Protein AF-A0A3M7Q029-F1 (afdb_monomer)

Nearest PDB structures (foldseek):
  8k1j-assembly1_A  TM=8.462E-01  e=6.837E-03  Homo sapiens
  6rv4-assembly2_D  TM=7.354E-01  e=5.190E-03  Homo sapiens
  9g9x-assembly1_B  TM=8.221E-01  e=2.176E-02  Homo sapiens
  6rv2-assembly1_B  TM=6.866E-01  e=6.837E-03  Homo sapiens
  6rv3-assembly2_C  TM=7.819E-01  e=2.059E-02  Homo sapiens

Solvent-accessible surface area (backbone atoms only — not comparable to full-atom values): 8512 Å² total; per-residue (Å²): 134,87,77,55,68,67,57,54,52,48,53,53,52,51,52,29,53,51,41,2,53,52,38,22,74,73,71,70,42,52,52,66,58,22,28,48,45,40,48,36,51,73,70,65,68,57,83,70,85,72,61,81,62,72,63,90,84,57,60,73,74,59,36,53,53,48,41,53,52,48,51,56,50,50,55,53,50,52,51,52,48,52,54,43,51,55,52,49,54,54,51,50,53,54,51,51,50,57,49,37,51,74,67,67,77,58,94,60,98,76,77,69,80,73,72,92,67,82,46,76,39,90,89,75,82,46,87,52,83,73,77,85,78,76,89,77,77,82,126

InterPro domains:
  IPR003280 Two pore domain potassium channel [PTHR11003] (2-104)
  IPR013099 Potassium channel domain [PF07885] (11-92)

Secondary structure (DSSP, 8-state):
----HHHHHHHHHHHHHHHHHHHHHHH---HHHHHHHHHHHHTT----SS-TT--TTS-HHHHHHHHHHHHHHHHHHHHHHHHHHHHHHHHHHHHHHHHHHHTT----TT--------EE-TTT-SEE-PPPP-TT---

Radius of gyration: 21.32 Å; Cα contacts (8 Å, |Δi|>4): 88; chains: 1; bounding box: 53×26×64 Å

Organism: Brachionus plicatilis (NCBI:txid10195)

pLDDT: mean 75.61, std 18.08, range [38.34, 94.5]

Structure (mmCIF, N/CA/C/O backbone):
data_AF-A0A3M7Q029-F1
#
_entry.id   AF-A0A3M7Q029-F1
#
loop_
_atom_site.group_PDB
_atom_site.id
_atom_site.type_symbol
_atom_site.label_atom_id
_atom_site.label_alt_id
_atom_site.label_comp_id
_atom_site.label_asym_id
_atom_site.label_entity_id
_atom_site.label_seq_id
_atom_site.pdbx_PDB_ins_code
_atom_site.Cartn_x
_atom_site.Cartn_y
_atom_site.Cartn_z
_atom_site.occupancy
_atom_site.B_iso_or_equiv
_atom_site.auth_seq_id
_atom_site.auth_comp_id
_atom_site.auth_asym_id
_atom_site.auth_atom_id
_atom_site.pdbx_PDB_model_num
ATOM 1 N N . ILE A 1 1 ? -10.195 8.661 21.734 1.00 47.81 1 ILE A N 1
ATOM 2 C CA . ILE A 1 1 ? -10.189 9.238 20.371 1.00 47.81 1 ILE A CA 1
ATOM 3 C C . ILE A 1 1 ? -10.501 8.080 19.441 1.00 47.81 1 ILE A C 1
ATOM 5 O O . ILE A 1 1 ? -9.690 7.170 19.361 1.00 47.81 1 ILE A O 1
ATOM 9 N N . THR A 1 2 ? -11.703 8.024 18.874 1.00 56.25 2 THR A N 1
ATOM 10 C CA . THR A 1 2 ? -12.090 6.937 17.964 1.00 56.25 2 THR A CA 1
ATOM 11 C C . THR A 1 2 ? -11.479 7.263 16.613 1.00 56.25 2 THR A C 1
ATOM 13 O O . THR A 1 2 ? -11.914 8.221 15.979 1.00 56.25 2 THR A O 1
ATOM 16 N N .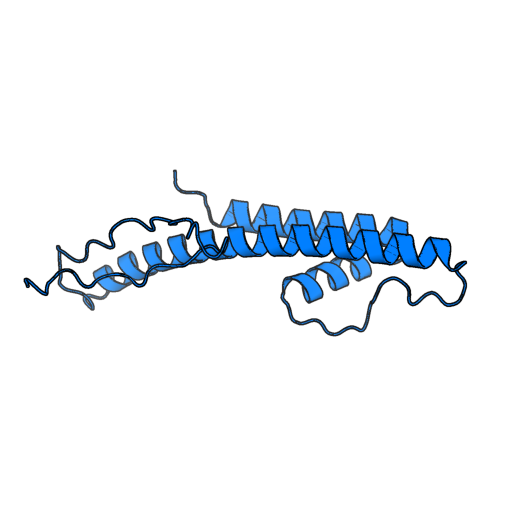 VAL A 1 3 ? -10.425 6.553 16.213 1.00 72.62 3 VAL A N 1
ATOM 17 C CA . VAL A 1 3 ? -9.847 6.733 14.879 1.00 72.62 3 VAL A CA 1
ATOM 18 C C . VAL A 1 3 ? -10.745 5.959 13.919 1.00 72.62 3 VAL A C 1
ATOM 20 O O . VAL A 1 3 ? -10.785 4.732 13.990 1.00 72.62 3 VAL A O 1
ATOM 23 N N . PRO A 1 4 ? -11.531 6.629 13.062 1.00 81.44 4 PRO A N 1
ATOM 24 C CA . PRO A 1 4 ? -12.421 5.920 12.164 1.00 81.44 4 PRO A CA 1
ATOM 25 C C . PRO A 1 4 ? -11.603 5.056 11.199 1.00 81.44 4 PRO A C 1
ATOM 27 O O . PRO A 1 4 ? -10.659 5.533 10.573 1.00 81.44 4 PRO A O 1
ATOM 30 N N . ILE A 1 5 ? -12.036 3.805 11.030 1.00 83.50 5 ILE A N 1
ATOM 31 C CA . ILE A 1 5 ? -11.532 2.814 10.055 1.00 83.50 5 ILE A CA 1
ATOM 32 C C . ILE A 1 5 ? -11.312 3.434 8.664 1.00 83.50 5 ILE A C 1
ATOM 34 O O . ILE A 1 5 ? -10.370 3.086 7.952 1.00 83.50 5 ILE A O 1
ATOM 38 N N . SER A 1 6 ? -12.151 4.404 8.296 1.00 88.31 6 SER A N 1
ATOM 39 C CA . SER A 1 6 ? -12.029 5.153 7.047 1.00 88.31 6 SER A CA 1
ATOM 40 C C . SER A 1 6 ? -10.673 5.849 6.881 1.00 88.31 6 SER A C 1
ATOM 42 O O . SER A 1 6 ? -10.152 5.861 5.773 1.00 88.31 6 SER A O 1
ATOM 44 N N . ILE A 1 7 ? -10.085 6.413 7.944 1.00 90.19 7 ILE A N 1
ATOM 45 C CA . ILE A 1 7 ? -8.792 7.115 7.862 1.00 90.19 7 ILE A CA 1
ATOM 46 C C . ILE A 1 7 ? -7.667 6.118 7.599 1.00 90.19 7 ILE A C 1
ATOM 48 O O . ILE A 1 7 ? -6.862 6.327 6.700 1.00 90.19 7 ILE A O 1
ATOM 52 N N . THR A 1 8 ? -7.632 5.008 8.334 1.00 89.25 8 THR A N 1
ATOM 53 C CA . THR A 1 8 ? -6.635 3.945 8.130 1.00 89.25 8 THR A CA 1
ATOM 54 C C . THR A 1 8 ? -6.710 3.339 6.729 1.00 89.25 8 THR A C 1
ATOM 56 O O . THR A 1 8 ? -5.675 3.103 6.114 1.00 89.25 8 THR A O 1
ATOM 59 N N . LEU A 1 9 ? -7.918 3.153 6.180 1.00 90.38 9 LEU A N 1
ATOM 60 C CA . LEU A 1 9 ? -8.091 2.698 4.797 1.00 90.38 9 LEU A CA 1
ATOM 61 C C . LEU A 1 9 ? -7.591 3.738 3.790 1.00 90.38 9 LEU A C 1
ATOM 63 O O . LEU A 1 9 ? -6.935 3.380 2.816 1.00 90.38 9 LEU A O 1
ATOM 67 N N . PHE A 1 10 ? -7.854 5.020 4.041 1.00 93.12 10 PHE A N 1
ATOM 68 C CA . PHE A 1 10 ? -7.383 6.099 3.179 1.00 93.12 10 PHE A CA 1
ATOM 69 C C . PHE A 1 10 ? -5.851 6.204 3.171 1.00 93.12 10 PHE A C 1
ATOM 71 O O . PHE A 1 10 ? -5.260 6.363 2.108 1.00 93.12 10 PHE A O 1
ATOM 78 N N . VAL A 1 11 ? -5.205 6.048 4.332 1.00 92.94 11 VAL A N 1
ATOM 79 C CA . VAL A 1 11 ? -3.737 6.038 4.464 1.00 92.94 11 VAL A CA 1
ATOM 80 C C . VAL A 1 11 ? -3.113 4.849 3.731 1.00 92.94 11 VAL A C 1
ATOM 82 O O . VAL A 1 11 ? -2.131 5.026 3.017 1.00 92.94 11 VAL A O 1
ATOM 85 N N . LEU A 1 12 ? -3.685 3.645 3.850 1.00 92.56 12 LEU A N 1
ATOM 86 C CA . LEU A 1 12 ? -3.199 2.488 3.089 1.00 92.56 12 LEU A CA 1
ATOM 87 C C . LEU A 1 12 ? -3.388 2.681 1.582 1.00 92.56 12 LEU A C 1
ATOM 89 O O . LEU A 1 12 ? -2.482 2.393 0.804 1.00 92.56 12 LEU A O 1
ATOM 93 N N . SER A 1 13 ? -4.537 3.214 1.164 1.00 93.06 13 SER A N 1
ATOM 94 C CA . SER A 1 13 ? -4.807 3.474 -0.249 1.00 93.06 13 SER A CA 1
ATOM 95 C C . SER A 1 13 ? -3.851 4.516 -0.832 1.00 93.06 13 SER A C 1
ATOM 97 O O . SER A 1 13 ? -3.336 4.315 -1.929 1.00 93.06 13 SER A O 1
ATOM 99 N N . SER A 1 14 ? -3.589 5.618 -0.124 1.00 94.50 14 SER A N 1
ATOM 100 C CA . SER A 1 14 ? -2.648 6.639 -0.594 1.00 94.50 14 SER A CA 1
ATOM 101 C C . SER A 1 14 ? -1.214 6.115 -0.625 1.00 94.50 14 SER A C 1
ATOM 103 O O . SER A 1 14 ? -0.480 6.420 -1.561 1.00 94.50 14 SER A O 1
ATOM 105 N N . TYR A 1 15 ? -0.832 5.266 0.333 1.00 94.06 15 TYR A N 1
ATOM 106 C CA . TYR A 1 15 ? 0.478 4.624 0.364 1.00 94.06 15 TYR A CA 1
ATOM 107 C C . TYR A 1 15 ? 0.730 3.740 -0.869 1.00 94.06 15 TYR A C 1
ATOM 109 O O . TYR A 1 15 ? 1.799 3.831 -1.477 1.00 94.06 15 TYR A O 1
ATOM 117 N N . VAL A 1 16 ? -0.263 2.945 -1.287 1.00 93.62 16 VAL A N 1
ATOM 118 C CA . VAL A 1 16 ? -0.191 2.117 -2.507 1.00 93.62 16 VAL A CA 1
ATOM 119 C C . VAL A 1 16 ? -0.069 2.986 -3.764 1.00 93.62 16 VAL A C 1
ATOM 121 O O . VAL A 1 16 ? 0.766 2.710 -4.623 1.00 93.62 16 VAL A O 1
ATOM 124 N N . LEU A 1 17 ? -0.865 4.057 -3.866 1.00 93.88 17 LEU A N 1
ATOM 125 C CA . LEU A 1 17 ? -0.822 4.977 -5.011 1.00 93.88 17 LEU A CA 1
ATOM 126 C C . LEU A 1 17 ? 0.533 5.687 -5.129 1.00 93.88 17 LEU A C 1
ATOM 128 O O . LEU A 1 17 ? 1.080 5.796 -6.226 1.00 93.88 17 LEU A O 1
ATOM 132 N N . LEU A 1 18 ? 1.096 6.130 -4.000 1.00 93.88 18 LEU A N 1
ATOM 133 C CA . LEU A 1 18 ? 2.435 6.719 -3.948 1.00 93.88 18 LEU A CA 1
ATOM 134 C C . LEU A 1 18 ? 3.509 5.714 -4.373 1.00 93.88 18 LEU A C 1
ATOM 136 O O . LEU A 1 18 ? 4.401 6.073 -5.138 1.00 93.88 18 LEU A O 1
ATOM 140 N N . GLY A 1 19 ? 3.391 4.457 -3.938 1.00 91.25 19 GLY A N 1
ATOM 141 C CA . GLY A 1 19 ? 4.268 3.376 -4.382 1.00 91.25 19 GLY A CA 1
ATOM 142 C C . GLY A 1 19 ? 4.224 3.167 -5.890 1.00 91.25 19 GLY A C 1
ATOM 143 O O . GLY A 1 19 ? 5.270 3.112 -6.524 1.00 91.25 19 GLY A O 1
ATOM 144 N N . GLY A 1 20 ? 3.034 3.149 -6.492 1.00 91.44 20 GLY A N 1
ATOM 145 C CA . GLY A 1 20 ? 2.904 2.998 -7.942 1.00 91.44 20 GLY A CA 1
ATOM 146 C C . GLY A 1 20 ? 3.561 4.125 -8.743 1.00 91.44 20 GLY A C 1
ATOM 147 O O . GLY A 1 20 ? 4.189 3.867 -9.767 1.00 91.44 20 GLY A O 1
ATOM 148 N N . ILE A 1 21 ? 3.484 5.371 -8.262 1.00 91.12 21 ILE A N 1
ATOM 149 C CA . ILE A 1 21 ? 4.188 6.509 -8.880 1.00 91.12 21 ILE A CA 1
ATOM 150 C C . ILE A 1 21 ? 5.706 6.385 -8.686 1.00 91.12 21 ILE A C 1
ATOM 152 O O . ILE A 1 21 ? 6.465 6.656 -9.614 1.00 91.12 21 ILE A O 1
ATOM 156 N N . PHE A 1 22 ? 6.152 5.947 -7.509 1.00 90.25 22 PHE A N 1
ATOM 157 C CA . PHE A 1 22 ? 7.566 5.722 -7.215 1.00 90.25 22 PHE A CA 1
ATOM 158 C C . PHE A 1 22 ? 8.166 4.623 -8.111 1.00 90.25 22 PHE A C 1
ATOM 160 O O . PHE A 1 22 ? 9.198 4.838 -8.748 1.00 90.25 22 PHE A O 1
ATOM 167 N N . PHE A 1 23 ? 7.479 3.487 -8.258 1.00 86.62 23 PHE A N 1
ATOM 168 C CA . PHE A 1 23 ? 7.917 2.393 -9.130 1.00 86.62 23 PHE A CA 1
ATOM 169 C C . PHE A 1 23 ? 7.849 2.746 -10.616 1.00 86.62 23 PHE A C 1
ATOM 171 O O . PHE A 1 23 ? 8.742 2.342 -11.357 1.00 86.62 23 PHE A O 1
ATOM 178 N N . LYS A 1 24 ? 6.895 3.587 -11.043 1.00 86.81 24 LYS A N 1
ATOM 179 C CA . 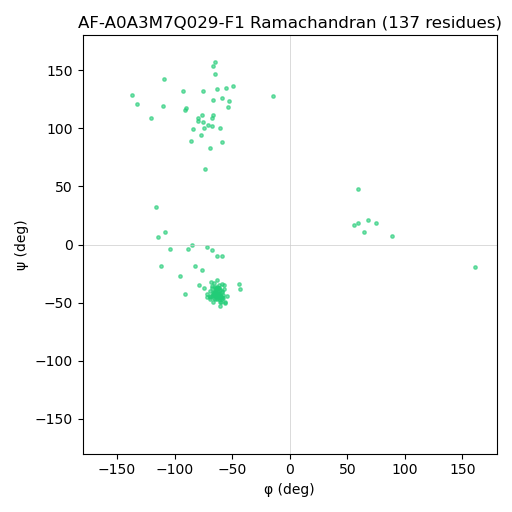LYS A 1 24 ? 6.897 4.162 -12.400 1.00 86.81 24 LYS A CA 1
ATOM 180 C C . LYS A 1 24 ? 8.218 4.870 -12.706 1.00 86.81 24 LYS A C 1
ATOM 182 O O . LYS A 1 24 ? 8.754 4.725 -13.796 1.00 86.81 24 LYS A O 1
ATOM 187 N N . THR A 1 25 ? 8.735 5.659 -11.762 1.00 83.25 25 THR A N 1
ATOM 188 C CA . THR A 1 25 ? 9.982 6.413 -11.977 1.00 83.25 25 THR A CA 1
ATOM 189 C C . THR A 1 25 ? 11.245 5.561 -11.888 1.00 83.25 25 THR A C 1
ATOM 191 O O . THR A 1 25 ? 12.264 5.966 -12.433 1.00 83.25 25 THR A O 1
ATOM 194 N N . LEU A 1 26 ? 11.193 4.407 -11.213 1.00 80.88 26 LEU A N 1
ATOM 195 C CA . LEU A 1 26 ? 12.349 3.522 -11.044 1.00 80.88 26 LEU A CA 1
ATOM 196 C C . LEU A 1 26 ? 12.473 2.464 -12.147 1.00 80.88 26 LEU A C 1
ATOM 198 O O . LEU A 1 26 ? 13.578 2.208 -12.609 1.00 80.88 26 LEU A O 1
ATOM 202 N N . GLU A 1 27 ? 11.368 1.836 -12.548 1.00 76.88 27 GLU A N 1
ATOM 203 C CA . GLU A 1 27 ? 11.360 0.679 -13.465 1.00 76.88 27 GLU A CA 1
ATOM 204 C C . GLU A 1 27 ? 10.680 0.974 -14.810 1.00 76.88 27 GLU A C 1
ATOM 206 O O . GLU A 1 27 ? 10.459 0.064 -15.602 1.00 76.88 27 GLU A O 1
ATOM 211 N N . GLU A 1 28 ? 10.296 2.231 -15.059 1.00 80.00 28 GLU A N 1
ATOM 212 C CA . GLU A 1 28 ? 9.503 2.647 -16.230 1.00 80.00 28 GLU A CA 1
ATOM 213 C C . GLU A 1 28 ? 8.167 1.892 -16.395 1.00 80.00 28 GLU A C 1
ATOM 215 O O . GLU A 1 28 ? 7.531 1.945 -17.448 1.00 80.00 28 GLU A O 1
ATOM 220 N N . TRP A 1 29 ? 7.691 1.225 -15.340 1.00 84.69 29 TRP A N 1
ATOM 221 C CA . TRP A 1 29 ? 6.391 0.558 -15.328 1.00 84.69 29 TRP A CA 1
ATOM 222 C C . TRP A 1 29 ? 5.246 1.557 -15.450 1.00 84.69 29 TRP A C 1
ATOM 224 O O . TRP A 1 29 ? 5.349 2.727 -15.076 1.00 84.69 29 TRP A O 1
ATOM 234 N N . THR A 1 30 ? 4.091 1.094 -15.913 1.00 89.50 30 THR A N 1
ATOM 235 C CA . THR A 1 30 ? 2.875 1.898 -15.829 1.00 89.50 30 THR A CA 1
ATOM 236 C C . THR A 1 30 ? 2.462 2.092 -14.365 1.00 89.50 30 THR A C 1
ATOM 238 O O . THR A 1 30 ? 2.726 1.264 -13.493 1.00 89.50 30 THR A O 1
ATOM 241 N N . VAL A 1 31 ? 1.756 3.191 -14.070 1.00 89.94 31 VAL A N 1
ATOM 242 C CA . VAL A 1 31 ? 1.253 3.457 -12.704 1.00 89.94 31 VAL A CA 1
ATOM 243 C C . VAL A 1 31 ? 0.362 2.312 -12.213 1.00 89.94 31 VAL A C 1
ATOM 245 O O . VAL A 1 31 ? 0.382 1.990 -11.029 1.00 89.94 31 VAL A O 1
ATOM 248 N N . ILE A 1 32 ? -0.400 1.688 -13.116 1.00 91.62 32 ILE A N 1
ATOM 249 C CA . ILE A 1 32 ? -1.273 0.555 -12.797 1.00 91.62 32 ILE A CA 1
ATOM 250 C C . ILE A 1 32 ? -0.446 -0.667 -12.377 1.00 91.62 32 ILE A C 1
ATOM 252 O O . ILE A 1 32 ? -0.766 -1.268 -11.354 1.00 91.62 32 ILE A O 1
ATOM 256 N N . GLU A 1 33 ? 0.619 -1.007 -13.107 1.00 90.94 33 GLU A N 1
ATOM 257 C CA . GLU A 1 33 ? 1.513 -2.127 -12.763 1.00 90.94 33 GLU A CA 1
ATOM 258 C C . GLU A 1 33 ? 2.219 -1.888 -11.425 1.00 90.94 33 GLU A C 1
ATOM 260 O O . GLU A 1 33 ? 2.249 -2.774 -10.572 1.00 90.94 33 GLU A O 1
ATOM 265 N N . GLY A 1 34 ? 2.697 -0.662 -11.181 1.00 90.38 34 GLY A N 1
ATOM 266 C CA . GLY A 1 34 ? 3.301 -0.295 -9.899 1.00 90.38 34 GLY A CA 1
ATOM 267 C C . GLY A 1 34 ? 2.315 -0.377 -8.725 1.00 90.38 34 GLY A C 1
ATOM 268 O O . GLY A 1 34 ? 2.651 -0.897 -7.662 1.00 90.38 34 GLY A O 1
ATOM 269 N N . VAL A 1 35 ? 1.075 0.094 -8.908 1.00 92.88 35 VAL A N 1
ATOM 270 C CA . VAL A 1 35 ? 0.001 -0.030 -7.902 1.00 92.88 35 VAL A CA 1
ATOM 271 C C . VAL A 1 35 ? -0.342 -1.496 -7.638 1.00 92.88 35 VAL A C 1
ATOM 273 O O . VAL A 1 35 ? -0.505 -1.885 -6.480 1.00 92.88 35 VAL A O 1
ATOM 276 N N . TYR A 1 36 ? -0.434 -2.307 -8.692 1.00 92.69 36 TYR A N 1
ATOM 277 C CA . TYR A 1 36 ? -0.691 -3.739 -8.595 1.00 92.69 36 TYR A CA 1
ATOM 278 C C . TYR A 1 36 ? 0.411 -4.449 -7.801 1.00 92.69 36 TYR A C 1
ATOM 280 O O . TYR A 1 36 ? 0.108 -5.138 -6.825 1.00 92.69 36 TYR A O 1
ATOM 288 N N . PHE A 1 37 ? 1.679 -4.196 -8.135 1.00 91.62 37 PHE A N 1
ATOM 289 C CA . PHE A 1 37 ? 2.828 -4.730 -7.409 1.00 91.62 37 PHE A CA 1
ATOM 290 C C . PHE A 1 37 ? 2.783 -4.366 -5.918 1.00 91.62 37 PHE A C 1
ATOM 292 O O . PHE A 1 37 ? 2.876 -5.244 -5.052 1.00 91.62 37 PHE A O 1
ATOM 299 N N . CYS A 1 38 ? 2.571 -3.083 -5.599 1.00 91.69 38 CYS A N 1
ATOM 300 C CA . CYS A 1 38 ? 2.459 -2.627 -4.216 1.00 91.69 38 CYS A CA 1
ATOM 301 C C . CYS A 1 38 ? 1.314 -3.326 -3.479 1.00 91.69 38 CYS A C 1
ATOM 303 O O . CYS A 1 38 ? 1.507 -3.804 -2.363 1.00 91.69 38 CYS A O 1
ATOM 305 N N . PHE A 1 39 ? 0.128 -3.415 -4.086 1.00 92.56 39 PHE A N 1
ATOM 306 C CA . PHE A 1 39 ? -1.037 -4.036 -3.461 1.00 92.56 39 PHE A CA 1
ATOM 307 C C . PHE A 1 39 ? -0.841 -5.537 -3.206 1.00 92.56 39 PHE A C 1
ATOM 309 O O . PHE A 1 39 ? -1.112 -6.005 -2.100 1.00 92.56 39 PHE A O 1
ATOM 316 N N . ILE A 1 40 ? -0.344 -6.295 -4.185 1.00 92.88 40 ILE A N 1
ATOM 317 C CA . ILE A 1 40 ? -0.097 -7.743 -4.066 1.00 92.88 40 ILE A CA 1
ATOM 318 C C . ILE A 1 40 ? 0.976 -8.045 -3.016 1.00 92.88 40 ILE A C 1
ATOM 320 O O . ILE A 1 40 ? 0.847 -9.007 -2.253 1.00 92.88 40 ILE A O 1
ATOM 324 N N . THR A 1 41 ? 2.004 -7.202 -2.924 1.00 92.06 41 THR A N 1
ATOM 325 C CA .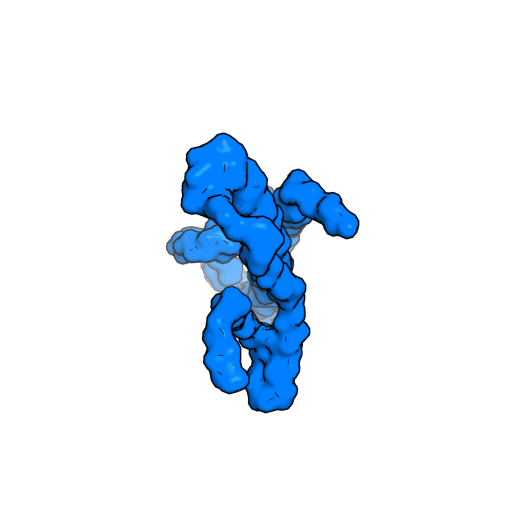 THR A 1 41 ? 3.069 -7.369 -1.930 1.00 92.06 41 THR A CA 1
ATOM 326 C C . THR A 1 41 ? 2.579 -7.037 -0.519 1.00 92.06 41 THR A C 1
ATOM 328 O O . THR A 1 41 ? 2.794 -7.805 0.416 1.00 92.06 41 THR A O 1
ATOM 331 N N . LEU A 1 42 ? 1.851 -5.929 -0.359 1.00 90.69 42 LEU A N 1
ATOM 332 C CA . LEU A 1 42 ? 1.287 -5.489 0.922 1.00 90.69 42 LEU A CA 1
ATOM 333 C C . LEU A 1 42 ? 0.182 -6.419 1.437 1.00 90.69 42 LEU A C 1
ATOM 335 O O . LEU A 1 42 ? 0.098 -6.693 2.631 1.00 90.69 42 LEU A O 1
ATOM 339 N N . SER A 1 43 ? -0.646 -6.955 0.543 1.00 90.94 43 SER A N 1
ATOM 340 C CA . SER A 1 43 ? -1.641 -7.980 0.884 1.00 90.94 43 SER A CA 1
ATOM 341 C C . SER A 1 43 ? -1.021 -9.349 1.179 1.00 90.94 43 SER A C 1
ATOM 343 O O . SER A 1 43 ? -1.745 -10.272 1.544 1.00 90.94 43 SER A O 1
ATOM 345 N N . THR A 1 44 ? 0.305 -9.489 1.063 1.00 91.75 44 THR A N 1
ATOM 346 C CA . THR A 1 44 ? 1.062 -10.738 1.246 1.00 91.75 44 THR A CA 1
ATOM 347 C C . THR A 1 44 ? 0.650 -11.866 0.295 1.00 91.75 44 THR A C 1
ATOM 349 O O . THR A 1 44 ? 0.972 -13.023 0.544 1.00 91.75 44 THR A O 1
ATOM 352 N N . ILE A 1 45 ? -0.035 -11.542 -0.812 1.00 94.38 45 ILE A N 1
ATOM 353 C CA . ILE A 1 45 ? -0.347 -12.510 -1.872 1.00 94.38 45 ILE A CA 1
ATOM 354 C C . ILE A 1 45 ? 0.951 -12.902 -2.592 1.00 94.38 45 ILE A C 1
ATOM 356 O O . ILE A 1 45 ? 1.188 -14.084 -2.811 1.00 94.38 45 ILE A O 1
ATOM 360 N N . GLY A 1 46 ? 1.800 -11.915 -2.917 1.00 89.12 46 GLY A N 1
ATOM 361 C CA . GLY A 1 46 ? 3.185 -12.141 -3.350 1.00 89.12 46 GLY A CA 1
ATOM 362 C C . GLY A 1 46 ? 3.354 -13.007 -4.603 1.00 89.12 46 GLY A C 1
ATOM 363 O O . GLY A 1 46 ? 4.176 -13.917 -4.593 1.00 89.12 46 GLY A O 1
ATOM 364 N N . LEU A 1 47 ? 2.599 -12.735 -5.675 1.00 88.75 47 LEU A N 1
ATOM 365 C CA . LEU A 1 47 ? 2.635 -13.533 -6.913 1.00 88.75 47 LEU A CA 1
ATOM 366 C C . LEU A 1 47 ? 4.025 -13.585 -7.574 1.00 88.75 47 LEU A C 1
ATOM 368 O O . LEU A 1 47 ? 4.380 -14.611 -8.148 1.00 88.75 47 LEU A O 1
ATOM 372 N N . GLY A 1 48 ? 4.806 -12.504 -7.474 1.00 85.38 48 GLY A N 1
ATOM 373 C CA . GLY A 1 48 ? 6.176 -12.440 -7.998 1.00 85.38 48 GLY A CA 1
ATOM 374 C C . GLY A 1 48 ? 6.274 -12.306 -9.522 1.00 85.38 48 GLY A C 1
ATOM 375 O O . GLY A 1 48 ? 7.326 -12.582 -10.087 1.00 85.38 48 GLY A O 1
ATOM 376 N N . ASP A 1 49 ? 5.194 -11.895 -10.185 1.00 86.38 49 ASP A N 1
ATOM 377 C CA . ASP A 1 49 ? 5.127 -11.611 -11.623 1.00 86.38 49 ASP A CA 1
ATOM 378 C C . ASP A 1 49 ? 5.808 -10.285 -11.998 1.00 86.38 49 ASP A C 1
ATOM 380 O O . ASP A 1 49 ? 6.488 -10.207 -13.019 1.00 86.38 49 ASP A O 1
ATOM 384 N N . TYR A 1 50 ? 5.682 -9.269 -11.143 1.00 85.00 50 TYR A N 1
ATOM 385 C CA . TYR A 1 50 ? 6.431 -8.016 -11.237 1.00 85.00 50 TYR A CA 1
ATOM 386 C C . TYR A 1 50 ? 7.432 -7.941 -10.087 1.00 85.00 50 TYR A C 1
ATOM 388 O O . TYR A 1 50 ? 7.044 -7.950 -8.919 1.00 85.00 50 TYR A O 1
ATOM 396 N N . VAL A 1 51 ? 8.725 -7.869 -10.407 1.00 84.31 51 VAL A N 1
ATOM 397 C CA . VAL A 1 51 ? 9.810 -7.737 -9.424 1.00 84.31 51 VAL A CA 1
ATOM 398 C C . VAL A 1 51 ? 10.817 -6.708 -9.943 1.00 84.31 51 VAL A C 1
ATOM 400 O O . VAL A 1 51 ? 11.246 -6.818 -11.095 1.00 84.31 51 VAL A O 1
ATOM 403 N N . PRO A 1 52 ? 11.186 -5.697 -9.135 1.00 80.06 52 PRO A N 1
ATOM 404 C CA . PRO A 1 52 ? 12.206 -4.737 -9.531 1.00 80.06 52 PRO A CA 1
ATOM 405 C C . PRO A 1 52 ? 13.570 -5.424 -9.680 1.00 80.06 52 PRO A C 1
ATOM 407 O O . PRO A 1 52 ? 13.873 -6.365 -8.950 1.00 80.06 52 PRO A O 1
ATOM 410 N N . GLY A 1 53 ? 14.392 -4.960 -10.617 1.00 74.75 53 GLY A N 1
ATOM 411 C CA . GLY A 1 53 ? 15.718 -5.510 -10.915 1.00 74.75 53 GLY A CA 1
ATOM 412 C C . GLY A 1 53 ? 15.745 -6.642 -11.949 1.00 74.75 53 GLY A C 1
ATOM 413 O O . GLY A 1 53 ? 16.801 -7.227 -12.164 1.00 74.75 53 GLY A O 1
ATOM 414 N N . ASN A 1 54 ? 14.623 -6.959 -12.611 1.00 69.00 54 ASN A N 1
ATOM 415 C CA . ASN A 1 54 ? 14.581 -7.962 -13.691 1.00 69.00 54 ASN A CA 1
ATOM 416 C C . ASN A 1 54 ? 14.961 -7.394 -15.081 1.00 69.00 54 ASN A C 1
ATOM 418 O O . ASN A 1 54 ? 14.951 -8.106 -16.086 1.00 69.00 54 ASN A O 1
ATOM 422 N N . SER A 1 55 ? 15.270 -6.101 -15.173 1.00 64.81 55 SER A N 1
ATOM 423 C CA . SER A 1 55 ? 15.693 -5.426 -16.401 1.00 64.81 55 SER A CA 1
ATOM 424 C C . SER A 1 55 ? 17.142 -5.815 -16.752 1.00 64.81 55 SER A C 1
ATOM 426 O O . SER A 1 55 ? 18.099 -5.281 -16.208 1.00 64.81 55 SER A O 1
ATOM 428 N N . ILE A 1 56 ? 17.300 -6.745 -17.705 1.00 57.81 56 ILE A N 1
ATOM 429 C CA . ILE A 1 56 ? 18.575 -7.358 -18.160 1.00 57.81 56 ILE A CA 1
ATOM 430 C C . ILE A 1 56 ? 19.609 -6.335 -18.702 1.00 57.81 56 ILE A C 1
ATOM 432 O O . ILE A 1 56 ? 20.769 -6.676 -18.920 1.00 57.81 56 ILE A O 1
ATOM 436 N N . ASN A 1 57 ? 19.217 -5.075 -18.906 1.00 58.94 57 ASN A N 1
ATOM 437 C CA . ASN A 1 57 ? 20.013 -4.072 -19.620 1.00 58.94 57 ASN A CA 1
ATOM 438 C C . ASN A 1 57 ? 20.695 -3.030 -18.716 1.00 58.94 57 ASN A C 1
ATOM 440 O O . ASN A 1 57 ? 21.430 -2.187 -19.234 1.00 58.94 57 ASN A O 1
ATOM 444 N N . ASP A 1 58 ? 20.463 -3.059 -17.402 1.00 59.41 58 ASP A N 1
ATOM 445 C CA . ASP A 1 58 ? 21.002 -2.051 -16.489 1.00 59.41 58 ASP A CA 1
ATOM 446 C C . ASP A 1 58 ? 22.342 -2.485 -15.887 1.00 59.41 58 ASP A C 1
ATOM 448 O O . ASP A 1 58 ? 22.509 -3.598 -15.397 1.00 59.41 58 ASP A O 1
ATOM 452 N N . SER A 1 59 ? 23.312 -1.569 -15.925 1.00 61.69 59 SER A N 1
ATOM 453 C CA . SER A 1 59 ? 24.604 -1.702 -15.240 1.00 61.69 59 SER A CA 1
ATOM 454 C C . SER A 1 59 ? 24.416 -2.114 -13.773 1.00 61.69 59 SER A C 1
ATOM 456 O O . SER A 1 59 ? 23.564 -1.543 -13.092 1.00 61.69 59 SER A O 1
ATOM 458 N N . ASP A 1 60 ? 25.228 -3.065 -13.287 1.00 68.06 60 ASP A N 1
ATOM 459 C CA . ASP A 1 60 ? 25.091 -3.716 -11.967 1.00 68.06 60 ASP A CA 1
ATOM 460 C C . ASP A 1 60 ? 24.763 -2.734 -10.820 1.00 68.06 60 ASP A C 1
ATOM 462 O O . ASP A 1 60 ? 23.923 -3.008 -9.967 1.00 68.06 60 ASP A O 1
ATOM 466 N N . THR A 1 61 ? 25.345 -1.530 -10.835 1.00 72.38 61 THR A N 1
ATOM 467 C CA . THR A 1 61 ? 25.116 -0.490 -9.816 1.00 72.38 61 THR A CA 1
ATOM 468 C C . THR A 1 61 ? 23.685 0.077 -9.796 1.00 72.38 61 THR A C 1
ATOM 470 O O . THR A 1 61 ? 23.188 0.442 -8.732 1.00 72.38 61 THR A O 1
ATOM 473 N N . GLN A 1 62 ? 22.995 0.183 -10.939 1.00 76.25 62 GLN A N 1
ATOM 474 C CA . GLN A 1 62 ? 21.626 0.721 -10.987 1.00 76.25 62 GLN A CA 1
ATOM 475 C C . GLN A 1 62 ? 20.577 -0.301 -10.547 1.00 76.25 62 GLN A C 1
ATOM 477 O O . GLN A 1 62 ? 19.613 0.071 -9.876 1.00 76.25 62 GLN A O 1
ATOM 482 N N . ALA A 1 63 ? 20.787 -1.582 -10.857 1.00 77.69 63 ALA A N 1
ATOM 483 C CA . ALA A 1 63 ? 19.913 -2.657 -10.400 1.00 77.69 63 ALA A CA 1
ATOM 484 C C . ALA A 1 63 ? 19.903 -2.757 -8.862 1.00 77.69 63 ALA A C 1
ATOM 486 O O . ALA A 1 63 ? 18.838 -2.861 -8.248 1.00 77.69 63 ALA A O 1
ATOM 487 N N . GLU A 1 64 ? 21.070 -2.622 -8.220 1.00 82.06 64 GLU A N 1
ATOM 488 C CA . GLU A 1 64 ? 21.179 -2.631 -6.757 1.00 82.06 64 GLU A CA 1
ATOM 489 C C . GLU A 1 64 ? 20.402 -1.481 -6.097 1.00 82.06 64 GLU A C 1
ATOM 491 O O . GLU A 1 64 ? 19.686 -1.698 -5.118 1.00 82.06 64 GLU A O 1
ATOM 496 N N . LEU A 1 65 ? 20.468 -0.263 -6.647 1.00 82.44 65 LEU A N 1
ATOM 497 C CA . LEU A 1 65 ? 19.745 0.892 -6.100 1.00 82.44 65 LEU A CA 1
ATOM 498 C C . LEU A 1 65 ? 18.219 0.717 -6.172 1.00 82.44 65 LEU A C 1
ATOM 500 O O . LEU A 1 65 ? 17.517 1.081 -5.222 1.00 82.44 65 LEU A O 1
ATOM 504 N N . LYS A 1 66 ? 17.701 0.127 -7.258 1.00 85.50 66 LYS A N 1
ATOM 505 C CA . LYS A 1 66 ? 16.268 -0.180 -7.420 1.00 85.50 66 LYS A CA 1
ATOM 506 C C . LYS A 1 66 ? 15.796 -1.217 -6.396 1.00 85.50 66 LYS A C 1
ATOM 508 O O . LYS A 1 66 ? 14.760 -1.024 -5.755 1.00 85.50 66 LYS A O 1
ATOM 513 N N . LEU A 1 67 ? 16.582 -2.275 -6.182 1.00 87.00 67 LEU A N 1
ATOM 514 C CA . LEU A 1 67 ? 16.306 -3.312 -5.181 1.00 87.00 67 LEU A CA 1
ATOM 515 C C . LEU A 1 67 ? 16.338 -2.757 -3.751 1.00 87.00 67 LEU A C 1
ATOM 517 O O . LEU A 1 67 ? 15.429 -3.024 -2.959 1.00 87.00 67 LEU A O 1
ATOM 521 N N . VAL A 1 68 ? 17.339 -1.933 -3.426 1.00 88.88 68 VAL A N 1
ATOM 522 C CA . VAL A 1 68 ? 17.433 -1.264 -2.120 1.00 88.88 68 VAL A CA 1
ATOM 523 C C . VAL A 1 68 ? 16.225 -0.350 -1.905 1.00 88.88 68 VAL A C 1
ATOM 525 O O . VAL A 1 68 ? 15.571 -0.447 -0.865 1.00 88.88 68 VAL A O 1
ATOM 528 N N . GLY A 1 69 ? 15.862 0.471 -2.896 1.00 88.19 69 GLY A N 1
ATOM 529 C CA . GLY A 1 69 ? 14.675 1.328 -2.845 1.00 88.19 69 GLY A CA 1
ATOM 530 C C . GLY A 1 69 ? 13.379 0.543 -2.618 1.00 88.19 69 GLY A C 1
ATOM 531 O O . GLY A 1 69 ? 12.574 0.915 -1.763 1.00 88.19 69 GLY A O 1
ATOM 532 N N . CYS A 1 70 ? 13.212 -0.584 -3.315 1.00 88.56 70 CYS A N 1
ATOM 533 C CA . CYS A 1 70 ? 12.082 -1.488 -3.117 1.00 88.56 70 CYS A CA 1
ATOM 534 C C . CYS A 1 70 ? 12.031 -2.027 -1.683 1.00 88.56 70 CYS A C 1
ATOM 536 O O . CYS A 1 70 ? 11.000 -1.927 -1.019 1.00 88.56 70 CYS A O 1
ATOM 538 N N . SER A 1 71 ? 13.152 -2.541 -1.172 1.00 90.94 71 SER A N 1
ATOM 539 C CA . SER A 1 71 ? 13.212 -3.121 0.172 1.00 90.94 71 SER A CA 1
ATOM 540 C C . SER A 1 71 ? 12.850 -2.106 1.263 1.00 90.94 71 SER A C 1
ATOM 542 O O . SER A 1 71 ? 12.039 -2.406 2.140 1.00 90.94 71 SER A O 1
ATOM 544 N N . LEU A 1 72 ? 13.370 -0.876 1.174 1.00 92.44 72 LEU A N 1
ATOM 545 C CA . LEU A 1 72 ? 13.072 0.200 2.120 1.00 92.44 72 LEU A CA 1
ATOM 546 C C . LEU A 1 72 ? 11.595 0.591 2.079 1.00 92.44 72 LEU A C 1
ATOM 548 O O . LEU A 1 72 ? 10.972 0.759 3.131 1.00 92.44 72 LEU A O 1
ATOM 552 N N . TYR A 1 73 ? 11.024 0.693 0.876 1.00 91.38 73 TYR A N 1
ATOM 553 C CA . TYR A 1 73 ? 9.600 0.944 0.709 1.00 91.38 73 TYR A CA 1
ATOM 554 C C . TYR A 1 73 ? 8.780 -0.182 1.355 1.00 91.38 73 TYR A C 1
ATOM 556 O O . TYR A 1 73 ? 7.980 0.091 2.245 1.00 91.38 73 TYR A O 1
ATOM 564 N N . LEU A 1 74 ? 9.032 -1.449 1.017 1.00 92.06 74 LEU A N 1
ATOM 565 C CA . LEU A 1 74 ? 8.280 -2.585 1.561 1.00 92.06 74 LEU A CA 1
ATOM 566 C C . LEU A 1 74 ? 8.357 -2.686 3.089 1.00 92.06 74 LEU A C 1
ATOM 568 O O . LEU A 1 74 ? 7.338 -2.934 3.733 1.00 92.06 74 LEU A O 1
ATOM 572 N N . LEU A 1 75 ? 9.524 -2.436 3.686 1.00 93.62 75 LEU A N 1
ATOM 573 C CA . LEU A 1 75 ? 9.680 -2.411 5.144 1.00 93.62 75 LEU A CA 1
ATOM 574 C C . LEU A 1 75 ? 8.798 -1.337 5.792 1.00 93.62 75 LEU A C 1
ATOM 576 O O . LEU A 1 75 ? 8.102 -1.605 6.776 1.00 93.62 75 LEU A O 1
ATOM 580 N N . MET A 1 76 ? 8.774 -0.133 5.214 1.00 94.06 76 MET A N 1
ATOM 581 C CA . MET A 1 76 ? 7.904 0.942 5.684 1.00 94.06 76 MET A CA 1
ATOM 582 C C . MET A 1 76 ? 6.424 0.564 5.534 1.00 94.06 76 MET A C 1
ATOM 584 O O . MET A 1 76 ? 5.645 0.739 6.473 1.00 94.06 76 MET A O 1
ATOM 588 N N . GLY A 1 77 ? 6.034 -0.020 4.402 1.00 92.19 77 GLY A N 1
ATOM 589 C CA . GLY A 1 77 ? 4.656 -0.420 4.123 1.00 92.19 77 GLY A CA 1
ATOM 590 C C . GLY A 1 77 ? 4.147 -1.527 5.039 1.00 92.19 77 GLY A C 1
ATOM 591 O O . GLY A 1 77 ? 3.034 -1.438 5.554 1.00 92.19 77 GLY A O 1
ATOM 592 N N . LEU A 1 78 ? 4.981 -2.526 5.329 1.00 92.25 78 LEU A N 1
ATOM 593 C CA . 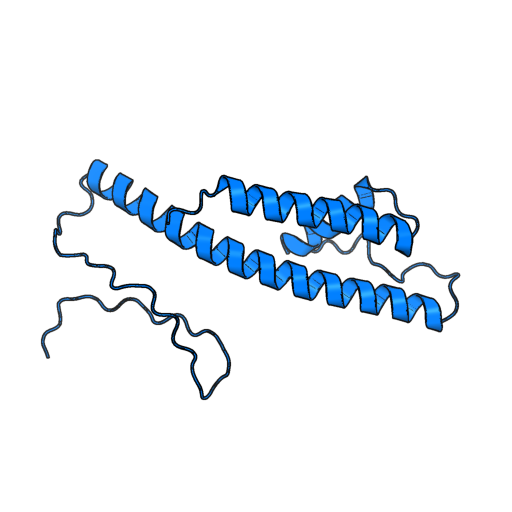LEU A 1 78 ? 4.660 -3.594 6.276 1.00 92.25 78 LEU A CA 1
ATOM 594 C C . LEU A 1 78 ? 4.490 -3.059 7.704 1.00 92.25 78 LEU A C 1
ATOM 596 O O . LEU A 1 78 ? 3.592 -3.501 8.421 1.00 92.25 78 LEU A O 1
ATOM 600 N N . SER A 1 79 ? 5.288 -2.063 8.107 1.00 93.00 79 SER A N 1
ATOM 601 C CA . SER A 1 79 ? 5.117 -1.408 9.411 1.00 93.00 79 SER A CA 1
ATOM 602 C C . SER A 1 79 ? 3.775 -0.664 9.514 1.00 93.00 79 SER A C 1
ATOM 604 O O . SER A 1 79 ? 3.062 -0.792 10.515 1.00 93.00 79 SER A O 1
ATOM 606 N N . LEU A 1 80 ? 3.381 0.044 8.447 1.00 91.44 80 LEU A N 1
ATOM 607 C CA . LEU A 1 80 ? 2.099 0.743 8.363 1.00 91.44 80 LEU A CA 1
ATOM 608 C C . LEU A 1 80 ? 0.928 -0.241 8.359 1.00 91.44 80 LEU A C 1
ATOM 610 O O . LEU A 1 80 ? -0.053 -0.024 9.070 1.00 91.44 80 LEU A O 1
ATOM 614 N N . LEU A 1 81 ? 1.039 -1.345 7.618 1.00 91.69 81 LEU A N 1
ATOM 615 C CA . LEU A 1 81 ? 0.046 -2.417 7.629 1.00 91.69 81 LEU A CA 1
ATOM 616 C C . LEU A 1 81 ? -0.117 -3.031 9.015 1.00 91.69 81 LEU A C 1
ATOM 618 O O . LEU A 1 81 ? -1.247 -3.193 9.464 1.00 91.69 81 LEU A O 1
ATOM 622 N N . ALA A 1 82 ? 0.979 -3.327 9.717 1.00 90.81 82 ALA A N 1
ATOM 623 C CA . ALA A 1 82 ? 0.923 -3.868 11.072 1.00 90.81 82 ALA A CA 1
ATOM 624 C C . ALA A 1 82 ? 0.192 -2.912 12.028 1.00 90.81 82 ALA A C 1
ATOM 626 O O . ALA A 1 82 ? -0.699 -3.328 12.772 1.00 90.81 82 ALA A O 1
ATOM 627 N N . MET A 1 83 ? 0.500 -1.612 11.962 1.00 90.69 83 MET A N 1
ATOM 628 C CA . MET A 1 83 ? -0.213 -0.587 12.727 1.00 90.69 83 MET A CA 1
ATOM 629 C C . MET A 1 83 ? -1.703 -0.533 12.356 1.00 90.69 83 MET A C 1
ATOM 631 O O . MET A 1 83 ? -2.558 -0.503 13.243 1.00 90.69 83 MET A O 1
ATOM 635 N N . CYS A 1 84 ? -2.030 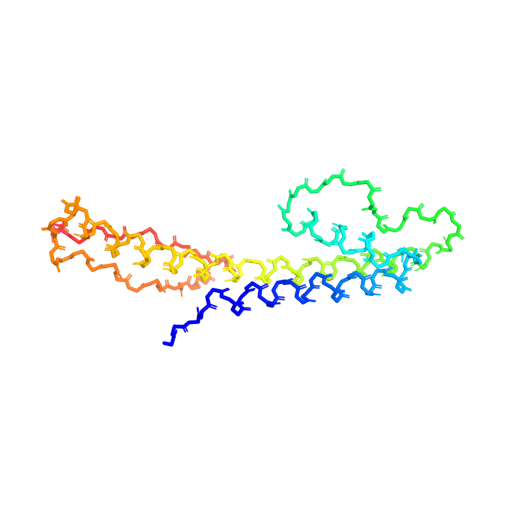-0.570 11.063 1.00 88.62 84 CYS A N 1
ATOM 636 C CA . CYS A 1 84 ? -3.411 -0.557 10.589 1.00 88.62 84 CYS A CA 1
ATOM 637 C C . CYS A 1 84 ? -4.183 -1.793 11.057 1.00 88.62 84 CYS A C 1
ATOM 639 O O . CYS A 1 84 ? -5.293 -1.656 11.567 1.00 88.62 84 CYS A O 1
ATOM 641 N N . PHE A 1 85 ? -3.602 -2.991 10.960 1.00 89.12 85 PHE A N 1
ATOM 642 C CA . PHE A 1 85 ? -4.223 -4.219 11.451 1.00 89.12 85 PHE A CA 1
ATOM 643 C C . PHE A 1 85 ? -4.442 -4.189 12.961 1.00 89.12 85 PHE A C 1
ATOM 645 O O . PHE A 1 85 ? -5.486 -4.647 13.427 1.00 89.12 85 PHE A O 1
ATOM 652 N N . ASN A 1 86 ? -3.516 -3.610 13.727 1.00 86.50 86 ASN A N 1
ATOM 653 C CA . ASN A 1 86 ? -3.694 -3.434 15.166 1.00 86.50 86 ASN A CA 1
ATOM 654 C C . ASN A 1 86 ? -4.922 -2.566 15.483 1.00 86.50 86 ASN A C 1
ATOM 656 O O . ASN A 1 86 ? -5.738 -2.961 16.319 1.00 86.50 86 ASN A O 1
ATOM 660 N N . LEU A 1 87 ? -5.097 -1.446 14.772 1.00 86.06 87 LEU A N 1
ATOM 661 C CA . LEU A 1 87 ? -6.261 -0.562 14.921 1.00 86.06 87 LEU A CA 1
ATOM 662 C C . LEU A 1 87 ? -7.565 -1.237 14.470 1.00 86.06 87 LEU A C 1
ATOM 664 O O . LEU A 1 87 ? -8.575 -1.172 15.172 1.00 86.06 87 LEU A O 1
ATOM 668 N N . MET A 1 88 ? -7.540 -1.947 13.338 1.00 86.75 88 MET A N 1
ATOM 669 C CA . MET A 1 88 ? -8.694 -2.705 12.841 1.00 86.75 88 MET A CA 1
ATOM 670 C C . MET A 1 88 ? -9.166 -3.733 13.867 1.00 86.75 88 MET A C 1
ATOM 672 O O . MET A 1 88 ? -10.355 -3.809 14.161 1.00 86.75 88 MET A O 1
ATOM 676 N N . GLN A 1 89 ? -8.247 -4.496 14.462 1.00 84.56 89 GLN A N 1
ATOM 677 C CA . GLN A 1 89 ? -8.585 -5.498 15.475 1.00 84.56 89 GLN A CA 1
ATOM 678 C C . GLN A 1 89 ? -9.251 -4.882 16.717 1.00 84.56 89 GLN A C 1
ATOM 680 O O . GLN A 1 89 ? -10.129 -5.510 17.315 1.00 84.56 89 GLN A O 1
ATOM 685 N N . GLU A 1 90 ? -8.856 -3.671 17.123 1.00 81.56 90 GLU A N 1
ATOM 686 C CA . GLU A 1 90 ? -9.462 -2.956 18.259 1.00 81.56 90 GLU A CA 1
ATOM 687 C C . GLU A 1 90 ? -10.910 -2.568 17.977 1.00 81.56 90 GLU A C 1
ATOM 689 O O . GLU A 1 90 ? -11.801 -2.884 18.771 1.00 81.56 90 GLU A O 1
ATOM 694 N N . GLU A 1 91 ? -11.154 -1.957 16.820 1.00 84.25 91 GLU A N 1
ATOM 695 C CA . GLU A 1 91 ? -12.490 -1.537 16.400 1.00 84.25 91 GLU A CA 1
ATOM 696 C C . GLU A 1 91 ? -13.405 -2.735 16.130 1.00 84.25 91 GLU A C 1
ATOM 698 O O . GLU A 1 91 ? -14.540 -2.765 16.607 1.00 84.25 91 GLU A O 1
ATOM 703 N N . VAL A 1 92 ? -12.909 -3.766 15.437 1.00 86.94 92 VAL A N 1
ATOM 704 C CA . VAL A 1 92 ? -13.642 -5.016 15.193 1.00 86.94 92 VAL A CA 1
ATOM 705 C C . VAL A 1 92 ? -14.074 -5.623 16.525 1.00 86.94 92 VAL A C 1
ATOM 707 O O . VAL A 1 92 ? -15.261 -5.869 16.725 1.00 86.94 92 VAL A O 1
ATOM 710 N N . THR A 1 93 ? -13.164 -5.754 17.493 1.00 79.25 93 THR A N 1
ATOM 711 C CA . THR A 1 93 ? -13.501 -6.272 18.829 1.00 79.25 93 THR A CA 1
ATOM 712 C C . THR A 1 93 ? -14.530 -5.388 19.548 1.00 79.25 93 THR A C 1
ATOM 714 O O . THR A 1 93 ? -15.421 -5.905 20.224 1.00 79.25 93 THR A O 1
ATOM 717 N N . ALA A 1 94 ? -14.462 -4.061 19.398 1.00 78.69 94 ALA A N 1
ATOM 718 C CA . ALA A 1 94 ? -15.436 -3.141 19.985 1.00 78.69 94 ALA A CA 1
ATOM 719 C C . ALA A 1 94 ? -16.838 -3.286 19.358 1.00 78.69 94 ALA A C 1
ATOM 721 O O . ALA A 1 94 ? -17.842 -3.318 20.077 1.00 78.69 94 ALA A O 1
ATOM 722 N N . LYS A 1 95 ? -16.926 -3.426 18.028 1.00 82.12 95 LYS A N 1
ATOM 723 C CA . LYS A 1 95 ? -18.192 -3.655 17.312 1.00 82.12 95 LYS A CA 1
ATOM 724 C C . LYS A 1 95 ? -18.763 -5.038 17.608 1.00 82.12 95 LYS A C 1
ATOM 726 O O . LYS A 1 95 ? -19.951 -5.129 17.911 1.00 82.12 95 LYS A O 1
ATOM 731 N N . PHE A 1 96 ? -17.932 -6.082 17.598 1.00 85.19 96 PHE A N 1
ATOM 732 C CA . PHE A 1 96 ? -18.337 -7.444 17.948 1.00 85.19 96 PHE A CA 1
ATOM 733 C C . PHE A 1 96 ? -18.889 -7.518 19.370 1.00 85.19 96 PHE A C 1
ATOM 735 O O . PHE A 1 96 ? -19.924 -8.138 19.567 1.00 85.19 96 PHE A O 1
ATOM 742 N N . LYS A 1 97 ? -18.291 -6.820 20.345 1.00 72.50 97 LYS A N 1
ATOM 743 C CA . LYS A 1 97 ? -18.857 -6.722 21.704 1.00 72.50 97 LYS A CA 1
ATOM 744 C C . LYS A 1 97 ? -20.235 -6.066 21.709 1.00 72.50 97 LYS A C 1
ATOM 746 O O . LYS A 1 97 ? -21.159 -6.584 22.327 1.00 72.50 97 LYS A O 1
ATOM 751 N N . LYS A 1 98 ? -20.402 -4.955 20.984 1.00 75.69 98 LYS A N 1
ATOM 752 C CA . LYS A 1 98 ? -21.696 -4.260 20.888 1.00 75.69 98 LYS A CA 1
ATOM 753 C C . LYS A 1 98 ? -22.769 -5.131 20.224 1.00 75.69 98 LYS A C 1
ATOM 755 O O . LYS A 1 98 ? -23.924 -5.079 20.637 1.00 75.69 98 LYS A O 1
ATOM 760 N N . LEU A 1 99 ? -22.388 -5.926 19.223 1.00 82.44 99 LEU A N 1
ATOM 761 C CA . LEU A 1 99 ? -23.264 -6.897 18.564 1.00 82.44 99 LEU A CA 1
ATOM 762 C C . LEU A 1 99 ? -23.571 -8.104 19.463 1.00 82.44 99 LEU A C 1
ATOM 764 O O . LEU A 1 99 ? -24.727 -8.490 19.560 1.00 82.44 99 LEU A O 1
ATOM 768 N N . ALA A 1 100 ? -22.588 -8.658 20.174 1.00 79.88 100 ALA A N 1
ATOM 769 C CA . ALA A 1 100 ? -22.777 -9.806 21.063 1.00 79.88 100 ALA A CA 1
ATOM 770 C C . ALA A 1 100 ? -23.712 -9.489 22.243 1.00 79.88 100 ALA A C 1
ATOM 772 O O . ALA A 1 100 ? -24.560 -10.310 22.585 1.00 79.88 100 ALA A O 1
ATOM 773 N N . VAL A 1 101 ? -23.621 -8.274 22.801 1.00 76.56 101 VAL A N 1
ATOM 774 C CA . VAL A 1 101 ? -24.562 -7.776 23.823 1.00 76.56 101 VAL A CA 1
ATOM 775 C C . VAL A 1 101 ? -25.962 -7.579 23.235 1.00 76.56 101 VAL A C 1
ATOM 777 O O . VAL A 1 101 ? -26.949 -7.947 23.860 1.00 76.56 101 VAL A O 1
ATOM 780 N N . ARG A 1 102 ? -26.073 -7.049 22.006 1.00 79.44 102 ARG A N 1
ATOM 781 C CA . ARG A 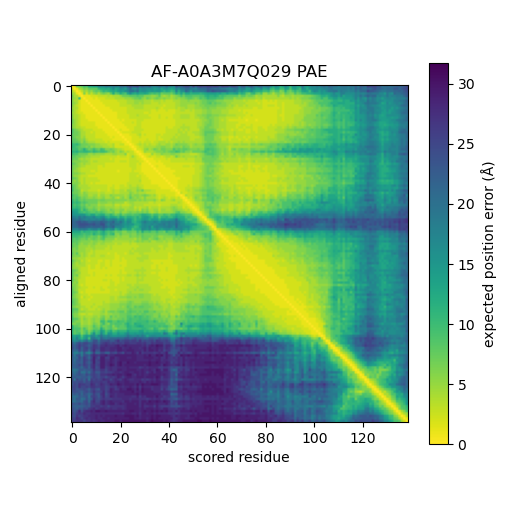1 102 ? -27.366 -6.919 21.302 1.00 79.44 102 ARG A CA 1
ATOM 782 C C . ARG A 1 102 ? -28.024 -8.270 21.015 1.00 79.44 102 ARG A C 1
ATOM 784 O O . ARG A 1 102 ? -29.244 -8.328 20.949 1.00 79.44 102 ARG A O 1
ATOM 791 N N . LEU A 1 103 ? -27.222 -9.313 20.814 1.00 83.31 103 LEU A N 1
ATOM 792 C CA . LEU A 1 103 ? -27.682 -10.671 20.531 1.00 83.31 103 LEU A CA 1
ATOM 793 C C . LEU A 1 103 ? -27.928 -11.508 21.797 1.00 83.31 103 LEU A C 1
ATOM 795 O O . LEU A 1 103 ? -28.387 -12.637 21.670 1.00 83.31 103 LEU A O 1
ATOM 799 N N . GLY A 1 104 ? -27.641 -10.990 22.999 1.00 77.06 104 GLY A N 1
ATOM 800 C CA . GLY A 1 104 ? -27.859 -11.715 24.259 1.00 77.06 104 GLY A CA 1
ATOM 801 C C . GLY A 1 104 ? -26.942 -12.928 24.462 1.00 77.06 104 GLY A C 1
ATOM 802 O O . GLY A 1 104 ? -27.277 -13.824 25.224 1.00 77.06 104 GLY A O 1
ATOM 803 N N . ILE A 1 105 ? -25.795 -12.985 23.771 1.00 69.25 105 ILE A N 1
ATOM 804 C CA . ILE A 1 105 ? -24.858 -14.125 23.841 1.00 69.25 105 ILE A CA 1
ATOM 805 C C . ILE A 1 105 ? -23.927 -14.027 25.070 1.00 69.25 105 ILE A C 1
ATOM 807 O O . ILE A 1 105 ? -23.324 -15.019 25.469 1.00 69.25 105 ILE A O 1
ATOM 811 N N . ILE A 1 106 ? -23.782 -12.842 25.676 1.00 63.59 106 ILE A N 1
ATOM 812 C CA . ILE A 1 106 ? -22.867 -12.583 26.801 1.00 63.59 106 ILE A CA 1
ATOM 813 C C . ILE A 1 106 ? -23.626 -11.806 27.884 1.00 63.59 106 ILE A C 1
ATOM 815 O O . ILE A 1 106 ? -24.095 -10.702 27.611 1.00 63.59 106 ILE A O 1
ATOM 819 N N . ASP A 1 107 ? -23.702 -12.365 29.093 1.00 59.91 107 ASP A N 1
ATOM 820 C CA . ASP A 1 107 ? -24.535 -11.885 30.212 1.00 59.91 107 ASP A CA 1
ATOM 821 C C . ASP A 1 107 ? -23.692 -11.418 31.425 1.00 59.91 107 ASP A C 1
ATOM 823 O O . ASP A 1 107 ? -24.083 -11.575 32.577 1.00 59.91 107 ASP A O 1
ATOM 827 N N . ASP A 1 108 ? -22.490 -10.864 31.190 1.00 53.56 108 ASP A N 1
ATOM 828 C CA . ASP A 1 108 ? -21.577 -10.461 32.273 1.00 53.56 108 ASP A CA 1
ATOM 829 C C . ASP A 1 108 ? -21.230 -8.958 32.258 1.00 53.56 108 ASP A C 1
ATOM 831 O O . ASP A 1 108 ? -20.408 -8.514 31.445 1.00 53.56 108 ASP A O 1
ATOM 835 N N . PRO A 1 109 ? -21.740 -8.158 33.220 1.00 47.72 109 PRO A N 1
ATOM 836 C CA . PRO A 1 109 ? -21.373 -6.746 33.389 1.00 47.72 109 PRO A CA 1
ATOM 837 C C . PRO A 1 109 ? -19.915 -6.533 33.851 1.00 47.72 109 PRO A C 1
ATOM 839 O O . PRO A 1 109 ? -19.450 -5.396 33.913 1.00 47.72 109 PRO A O 1
ATOM 842 N N . ASN A 1 110 ? -19.173 -7.610 34.142 1.00 46.19 110 ASN A N 1
ATOM 843 C CA . ASN A 1 110 ? -17.785 -7.588 34.617 1.00 46.19 110 ASN A CA 1
ATOM 844 C C . ASN A 1 110 ? -16.749 -8.053 33.578 1.00 46.19 110 ASN A C 1
ATOM 846 O O . ASN A 1 110 ? -15.578 -8.216 33.932 1.00 46.19 110 ASN A O 1
ATOM 850 N N . TYR A 1 111 ? -17.119 -8.233 32.300 1.00 51.94 111 TYR A N 1
ATOM 851 C CA . TYR A 1 111 ? -16.158 -8.553 31.231 1.00 51.94 111 TYR A CA 1
ATOM 852 C C . TYR A 1 111 ? -15.31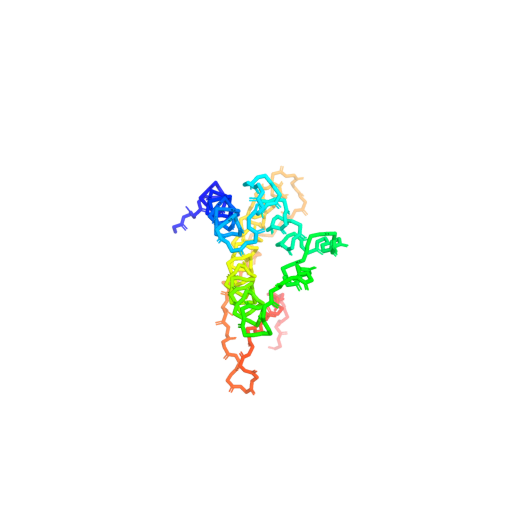7 -7.317 30.845 1.00 51.94 111 TYR A C 1
ATOM 854 O O . TYR A 1 111 ? -15.380 -6.757 29.747 1.00 51.94 111 TYR A O 1
ATOM 862 N N . CYS A 1 112 ? -14.517 -6.859 31.804 1.00 45.12 112 CYS A N 1
ATOM 863 C CA . CYS A 1 112 ? -13.586 -5.759 31.683 1.00 45.12 112 CYS A CA 1
ATOM 864 C C . CYS A 1 112 ? -12.361 -6.272 30.922 1.00 45.12 112 CYS A C 1
ATOM 866 O O . CYS A 1 112 ? -11.445 -6.866 31.492 1.00 45.12 112 CYS A O 1
ATOM 868 N N . PHE A 1 113 ? -12.355 -6.070 29.604 1.00 49.09 113 PHE A N 1
ATOM 869 C CA . PHE A 1 113 ? -11.159 -6.262 28.789 1.00 49.09 113 PHE A CA 1
ATOM 870 C C . PHE A 1 113 ? -10.174 -5.157 29.169 1.00 49.09 113 PHE A C 1
ATOM 872 O O . PHE A 1 113 ? -10.160 -4.079 28.572 1.00 49.09 113 PHE A O 1
ATOM 879 N N . LYS A 1 114 ? -9.430 -5.400 30.251 1.00 42.44 114 LYS A N 1
ATOM 880 C CA . LYS A 1 114 ? -8.411 -4.497 30.766 1.00 42.44 114 LYS A CA 1
ATOM 881 C C . LYS A 1 114 ? -7.473 -4.162 29.610 1.00 42.44 114 LYS A C 1
ATOM 883 O O . LYS A 1 114 ? -6.955 -5.054 28.946 1.00 42.44 114 LYS A O 1
ATOM 888 N N . ASN A 1 115 ? -7.378 -2.858 29.375 1.00 40.22 115 ASN A N 1
ATOM 889 C CA . ASN A 1 115 ? -6.579 -2.126 28.402 1.00 40.22 115 ASN A CA 1
ATOM 890 C C . ASN A 1 115 ? -5.460 -2.954 27.741 1.00 40.22 115 ASN A C 1
ATOM 892 O O . ASN A 1 115 ? -4.632 -3.524 28.455 1.00 40.22 115 ASN A O 1
ATOM 896 N N . LYS A 1 116 ? -5.395 -2.964 26.399 1.00 46.03 116 LYS A N 1
ATOM 897 C CA . LYS A 1 116 ? -4.244 -3.485 25.645 1.00 46.03 116 LYS A CA 1
ATOM 898 C C . LYS A 1 116 ? -2.997 -2.698 26.057 1.00 46.03 116 LYS A C 1
ATOM 900 O O . LYS A 1 116 ? -2.672 -1.663 25.484 1.00 46.03 116 LYS A O 1
ATOM 905 N N . LYS A 1 117 ? -2.315 -3.150 27.106 1.00 42.53 117 LYS A N 1
ATOM 906 C CA . LYS A 1 117 ? -1.038 -2.584 27.514 1.00 42.53 117 LYS A CA 1
ATOM 907 C C . LYS A 1 117 ? 0.015 -3.265 26.658 1.00 42.53 117 LYS A C 1
ATOM 909 O O . LYS A 1 117 ? 0.394 -4.399 26.939 1.00 42.53 117 LYS A O 1
ATOM 914 N N . TRP A 1 118 ? 0.440 -2.582 25.600 1.00 43.34 118 TRP A N 1
ATOM 915 C CA . TRP A 1 118 ? 1.661 -2.925 24.884 1.00 43.34 118 TRP A CA 1
ATOM 916 C C . TRP A 1 118 ? 2.810 -2.816 25.882 1.00 43.34 118 TRP A C 1
ATOM 918 O O . TRP A 1 118 ? 3.229 -1.723 26.260 1.00 43.34 118 TRP A O 1
ATOM 928 N N . LEU A 1 119 ? 3.242 -3.959 26.403 1.00 46.09 119 LEU A N 1
ATOM 929 C CA . LEU A 1 119 ? 4.450 -4.039 27.200 1.00 46.09 119 LEU A CA 1
ATOM 930 C C . LEU A 1 119 ? 5.581 -4.316 26.221 1.00 46.09 119 LEU A C 1
ATOM 932 O O . LEU A 1 119 ? 5.575 -5.330 25.527 1.00 46.09 119 LEU A O 1
ATOM 936 N N . VAL A 1 120 ? 6.525 -3.383 26.146 1.00 47.16 120 VAL A N 1
ATOM 937 C CA . VAL A 1 120 ? 7.816 -3.638 25.513 1.00 47.16 120 VAL A CA 1
ATOM 938 C C . VAL A 1 120 ? 8.520 -4.666 26.387 1.00 47.16 120 VAL A C 1
ATOM 940 O O . VAL A 1 120 ? 8.864 -4.377 27.535 1.00 47.16 120 VAL A O 1
ATOM 943 N N . ASP A 1 121 ? 8.686 -5.878 25.867 1.00 46.81 121 ASP A N 1
ATOM 944 C CA . ASP A 1 121 ? 9.536 -6.872 26.505 1.00 46.81 121 ASP A CA 1
ATOM 945 C C . ASP A 1 121 ? 10.995 -6.427 26.321 1.00 46.81 121 ASP A C 1
ATOM 947 O O . ASP A 1 121 ? 11.567 -6.541 25.234 1.00 46.81 121 ASP A O 1
ATOM 951 N N . GLN A 1 122 ? 11.590 -5.876 27.384 1.00 51.34 122 GLN A N 1
ATOM 952 C CA . GLN A 1 122 ? 12.961 -5.352 27.372 1.00 51.34 122 GLN A CA 1
ATOM 953 C C . GLN A 1 122 ? 14.029 -6.422 27.096 1.00 51.34 122 GLN A C 1
ATOM 955 O O . GLN A 1 122 ? 15.186 -6.072 26.877 1.00 51.34 122 GLN A O 1
ATOM 960 N N . ARG A 1 123 ? 13.671 -7.711 27.092 1.00 51.09 123 ARG A N 1
ATOM 961 C CA . ARG A 1 123 ? 14.601 -8.814 26.831 1.00 51.09 123 ARG A CA 1
ATOM 962 C C . ARG A 1 123 ? 14.600 -9.274 25.376 1.00 51.09 123 ARG A C 1
ATOM 964 O O . ARG A 1 123 ? 15.607 -9.802 24.919 1.00 51.09 123 ARG A O 1
ATOM 971 N N . ALA A 1 124 ? 13.484 -9.089 24.672 1.00 56.88 124 ALA A N 1
ATOM 972 C CA . ALA A 1 124 ? 13.286 -9.589 23.313 1.00 56.88 124 ALA A CA 1
ATOM 973 C C . ALA A 1 124 ? 13.204 -8.480 22.252 1.00 56.88 124 ALA A C 1
ATOM 975 O O . ALA A 1 124 ? 13.355 -8.775 21.074 1.00 56.88 124 ALA A O 1
ATOM 976 N N . GLY A 1 125 ? 12.944 -7.221 22.629 1.00 46.22 125 GLY A N 1
ATOM 977 C CA . GLY A 1 125 ? 12.781 -6.122 21.663 1.00 46.22 125 GLY A CA 1
ATOM 978 C C . GLY A 1 125 ? 11.560 -6.273 20.742 1.00 46.22 125 GLY A C 1
ATOM 979 O O . GLY A 1 125 ? 11.420 -5.532 19.774 1.00 46.22 125 GLY A O 1
ATOM 980 N N . VAL A 1 126 ? 10.667 -7.221 21.041 1.00 51.06 126 VAL A N 1
ATOM 981 C CA . VAL A 1 126 ? 9.462 -7.531 20.264 1.00 51.06 126 VAL A CA 1
ATOM 982 C C . VAL A 1 126 ? 8.230 -7.074 21.039 1.00 51.06 126 VAL A C 1
ATOM 984 O O . VAL A 1 126 ? 8.155 -7.198 22.264 1.00 51.06 126 VAL A O 1
ATOM 987 N N . PHE A 1 127 ? 7.232 -6.560 20.322 1.00 50.00 127 PHE A N 1
ATOM 988 C CA . PHE A 1 127 ? 5.909 -6.301 20.880 1.00 50.0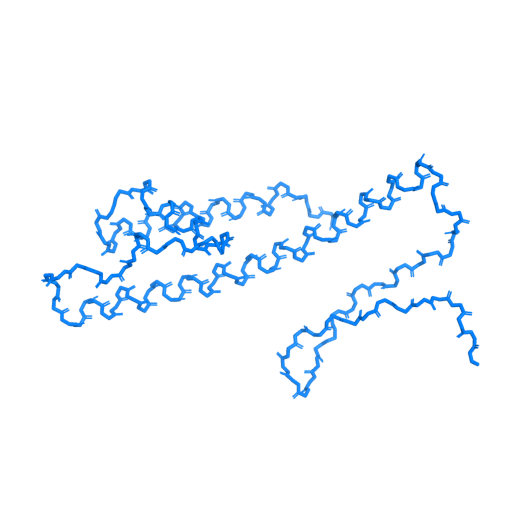0 127 PHE A CA 1
ATOM 989 C C . PHE A 1 127 ? 5.227 -7.632 21.218 1.00 50.00 127 PHE A C 1
ATOM 991 O O . PHE A 1 127 ? 4.719 -8.323 20.337 1.00 50.00 127 PHE A O 1
ATOM 998 N N . VAL A 1 128 ? 5.217 -8.006 22.499 1.00 51.47 128 VAL A N 1
ATOM 999 C CA . VAL A 1 128 ? 4.543 -9.224 22.964 1.00 51.47 128 VAL A CA 1
ATOM 1000 C C . VAL A 1 128 ? 3.103 -8.890 23.348 1.00 51.47 128 VAL A C 1
ATOM 1002 O O . VAL A 1 128 ? 2.842 -8.150 24.299 1.00 51.47 128 VAL A O 1
ATOM 1005 N N . GLN A 1 129 ? 2.143 -9.465 22.623 1.00 48.78 129 GLN A N 1
ATOM 1006 C CA . GLN A 1 129 ? 0.727 -9.356 22.964 1.00 48.78 129 GLN A CA 1
ATOM 1007 C C . GLN A 1 129 ? 0.411 -10.268 24.156 1.00 48.78 129 GLN A C 1
ATOM 1009 O O . GLN A 1 129 ? 0.331 -11.491 24.026 1.00 48.78 129 GLN A O 1
ATOM 1014 N N . LYS A 1 130 ? 0.229 -9.680 25.345 1.00 47.31 130 LYS A N 1
ATOM 1015 C CA . LYS A 1 130 ? -0.150 -10.434 26.548 1.00 47.31 130 LYS A CA 1
ATOM 1016 C C . LYS A 1 130 ? -1.573 -10.989 26.375 1.00 47.31 130 LYS A C 1
ATOM 1018 O O . LYS A 1 130 ? -2.501 -10.227 26.103 1.00 47.31 130 LYS A O 1
ATOM 1023 N N . ARG A 1 131 ? -1.744 -12.313 26.515 1.00 43.22 131 ARG A N 1
ATOM 1024 C CA . ARG A 1 131 ? -3.058 -12.986 26.457 1.00 43.22 131 ARG A CA 1
ATOM 1025 C C . ARG A 1 131 ? -3.998 -12.339 27.495 1.00 43.22 131 ARG A C 1
ATOM 1027 O O . ARG A 1 131 ? -3.546 -12.126 28.621 1.00 43.22 131 ARG A O 1
ATOM 1034 N N . PRO A 1 132 ? -5.263 -12.022 27.160 1.00 44.84 132 PRO A N 1
ATOM 1035 C CA . PRO A 1 132 ? -6.194 -11.453 28.130 1.00 44.84 132 PRO A CA 1
ATOM 1036 C C . PRO A 1 132 ? -6.376 -12.405 29.321 1.00 44.84 132 PRO A C 1
ATOM 1038 O O . PRO A 1 132 ? -6.672 -13.586 29.140 1.00 44.84 132 PRO A O 1
ATOM 1041 N N . GLU A 1 133 ? -6.167 -11.890 30.533 1.00 47.78 133 GLU A N 1
ATOM 1042 C CA . GLU A 1 133 ? -6.438 -12.614 31.775 1.00 47.78 133 GLU A CA 1
ATOM 1043 C C . GLU A 1 133 ? -7.950 -12.656 32.024 1.00 47.78 133 GLU A C 1
ATOM 1045 O O . GLU A 1 133 ? -8.637 -11.636 31.937 1.00 47.78 133 GLU A O 1
ATOM 1050 N N . ILE A 1 134 ? -8.465 -13.846 32.335 1.00 46.44 134 ILE A N 1
ATOM 1051 C CA . ILE A 1 134 ? -9.860 -14.048 32.730 1.00 46.44 134 ILE A CA 1
ATOM 1052 C C . ILE A 1 134 ? -9.985 -13.557 34.175 1.00 46.44 134 ILE A C 1
ATOM 1054 O O . ILE A 1 134 ? -9.413 -14.149 35.092 1.00 46.44 134 ILE A O 1
ATOM 1058 N N . CYS A 1 135 ? -10.702 -12.454 34.381 1.00 46.06 135 CYS A N 1
ATOM 1059 C CA . CYS A 1 135 ? -10.990 -11.949 35.718 1.00 46.06 135 CYS A CA 1
ATOM 1060 C C . CYS A 1 135 ? -11.932 -12.942 36.417 1.00 46.06 135 CYS A C 1
ATOM 1062 O O . CYS A 1 135 ? -13.087 -13.067 36.022 1.00 46.06 135 CYS A O 1
ATOM 1064 N N . GLY A 1 136 ? -11.435 -13.688 37.408 1.00 45.09 136 GLY A N 1
ATOM 1065 C CA . GLY A 1 136 ? -12.277 -14.623 38.164 1.00 45.09 136 GLY A CA 1
ATOM 1066 C C . GLY A 1 136 ? -11.559 -15.721 38.945 1.00 45.09 136 GLY A C 1
ATOM 1067 O O . GLY A 1 136 ? -12.137 -16.247 39.891 1.00 45.09 136 GLY A O 1
ATOM 1068 N N . LYS A 1 137 ? -10.296 -16.053 38.646 1.00 38.34 137 LYS A N 1
ATOM 1069 C CA . LYS A 1 137 ? -9.530 -16.953 39.522 1.00 38.34 137 LYS A CA 1
ATOM 1070 C C . LYS A 1 137 ? -8.865 -16.137 40.632 1.00 38.34 137 LYS A C 1
ATOM 1072 O O . LYS A 1 137 ? -7.746 -15.662 40.470 1.00 38.34 137 LYS A O 1
ATOM 1077 N N . LYS A 1 138 ? -9.583 -15.953 41.748 1.00 43.09 138 LYS A N 1
ATOM 1078 C CA . LYS A 1 138 ? -8.930 -15.709 43.044 1.00 43.09 138 LYS A CA 1
ATOM 1079 C C . LYS A 1 138 ? -7.936 -16.854 43.257 1.00 43.09 138 LYS A C 1
ATOM 1081 O O . LYS A 1 138 ? -8.352 -18.013 43.269 1.00 43.09 138 LYS A O 1
ATOM 1086 N N . ILE A 1 139 ? -6.656 -16.520 43.359 1.00 43.50 139 ILE A N 1
ATOM 1087 C CA . ILE A 1 139 ? -5.706 -17.289 44.166 1.00 43.50 139 ILE A CA 1
ATOM 1088 C C . ILE A 1 139 ? -5.741 -16.639 45.543 1.00 43.50 139 ILE A C 1
ATOM 1090 O O . ILE A 1 139 ? -5.749 -15.385 45.574 1.00 43.50 139 ILE A O 1
#

Mean predicted aligned error: 11.71 Å

Sequence (139 aa):
ITVPISITLFVLSSYVLLGGIFFKT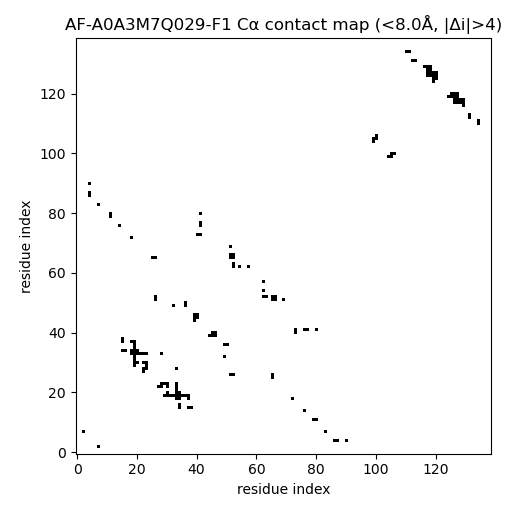LEEWTVIEGVYFCFITLSTIGLGDYVPGNSINDSDTQAELKLVGCSLYLLMGLSLLAMCFNLMQEEVTAKFKKLAVRLGIIDDPNYCFKNKKWLVDQRAGVFVQKRPEICGKKI

Foldseek 3Di:
DQDDLVVLVVVLQVLLQVQLVVCCVLVVDHSVVRSVVSVCVLVVVCPVPDDQLPPPPDDPVSSVVRNVVVVVSSVVSNVSSVVSVVSVVVVVVVVVVVVCVVVVVDDDPPPPQDDQPQDCPPVPNDRDRDDGDDPDDDD